Protein AF-A0A0Q5ZW94-F1 (afdb_monomer_lite)

Sequence (127 aa):
MKINIFDCKQFNILKKTIYLILLLIICLNCSSTKTFTKKSDIKAIVENRQLNILYRGVQNHLNIDIPQSDSIQVSGAGVKKDGKNRYSIVPTTGTTLEIPFQGLLETEWLPTKENSESLILKDRMQV

Foldseek 3Di:
DDDPPVVVVVVVVVVVVVVVVVVVVVVVVPPPPPPPPPDPCPDDDDDDPVPLADEAPDWDKDADDDPQFPAKDKDFPQWDDPDGRIITGHDDDDQKGWIFMWGHHPHDGPPPPPDRDTRIGGYDYDD

Radius of gyration: 33.33 Å; chains: 1; bounding box: 53×48×103 Å

pLDDT: mean 74.5, std 14.89, range [38.78, 93.75]

Secondary structure (DSSP, 8-state):
----HHHHHHHHHHHHHHHHHHHHHHHHTT------------------GGG-EEETTSPEEEE---TT-SEEEE--TTEEEEETTEEEE---SSSEEEEEEEEEETTEE---TT---EEEEEEE---

Structure (mmCIF, N/CA/C/O backbone):
data_AF-A0A0Q5ZW94-F1
#
_entry.id   AF-A0A0Q5ZW94-F1
#
loop_
_atom_site.group_PDB
_atom_site.id
_atom_site.type_symbol
_atom_site.label_atom_id
_atom_site.label_alt_id
_atom_site.label_comp_id
_atom_site.label_asym_id
_atom_site.label_entity_id
_atom_site.label_seq_id
_atom_site.pdbx_PDB_ins_code
_atom_site.Cartn_x
_atom_site.Cartn_y
_atom_site.Cartn_z
_atom_site.occupancy
_atom_site.B_iso_or_equiv
_atom_site.auth_seq_id
_atom_site.auth_comp_id
_atom_site.auth_asym_id
_atom_site.auth_atom_id
_atom_site.pdbx_PDB_model_num
ATOM 1 N N . MET A 1 1 ? 28.620 -26.261 -87.296 1.00 46.84 1 MET A N 1
ATOM 2 C CA . MET A 1 1 ? 28.840 -25.759 -85.923 1.00 46.84 1 MET A CA 1
ATOM 3 C C . MET A 1 1 ? 27.618 -26.138 -85.086 1.00 46.84 1 MET A C 1
ATOM 5 O O . MET A 1 1 ? 26.577 -25.517 -85.241 1.00 46.84 1 MET A O 1
ATOM 9 N N . LYS A 1 2 ? 27.671 -27.250 -84.335 1.00 47.81 2 LYS A N 1
ATOM 10 C CA . LYS A 1 2 ? 26.536 -27.736 -83.524 1.00 47.81 2 LYS A CA 1
ATOM 11 C C . LYS A 1 2 ? 26.582 -27.036 -82.165 1.00 47.81 2 LYS A C 1
ATOM 13 O O . LYS A 1 2 ? 27.474 -27.319 -81.375 1.00 47.81 2 LYS A O 1
ATOM 18 N N . ILE A 1 3 ? 25.658 -26.113 -81.915 1.00 58.31 3 ILE A N 1
ATOM 19 C CA . ILE A 1 3 ? 25.480 -25.521 -80.586 1.00 58.31 3 ILE A CA 1
ATOM 20 C C . ILE A 1 3 ? 24.688 -26.540 -79.763 1.00 58.31 3 ILE A C 1
ATOM 22 O O . ILE A 1 3 ? 23.550 -26.871 -80.102 1.00 58.31 3 ILE A O 1
ATOM 26 N N . ASN A 1 4 ? 25.320 -27.103 -78.733 1.00 54.88 4 ASN A N 1
ATOM 27 C CA . ASN A 1 4 ? 24.721 -28.125 -77.886 1.00 54.88 4 ASN A CA 1
ATOM 28 C C . ASN A 1 4 ? 23.557 -27.522 -77.087 1.00 54.88 4 ASN A C 1
ATOM 30 O O . ASN A 1 4 ? 23.742 -26.707 -76.189 1.00 54.88 4 ASN A O 1
ATOM 34 N N . ILE A 1 5 ? 22.339 -27.968 -77.393 1.00 55.12 5 ILE A N 1
ATOM 35 C CA . ILE A 1 5 ? 21.081 -27.601 -76.713 1.00 55.12 5 ILE A CA 1
ATOM 36 C C . ILE A 1 5 ? 21.148 -27.825 -75.187 1.00 55.12 5 ILE A C 1
ATOM 38 O O . ILE A 1 5 ? 20.424 -27.181 -74.424 1.00 55.12 5 ILE A O 1
ATOM 42 N N . PHE A 1 6 ? 22.053 -28.695 -74.730 1.00 52.22 6 PHE A N 1
ATOM 43 C CA . PHE A 1 6 ? 22.302 -28.962 -73.316 1.00 52.22 6 PHE A CA 1
ATOM 44 C C . PHE A 1 6 ? 22.878 -27.743 -72.565 1.00 52.22 6 PHE A C 1
ATOM 46 O O . PHE A 1 6 ? 22.439 -27.465 -71.447 1.00 52.22 6 PHE A O 1
ATOM 53 N N . ASP A 1 7 ? 23.753 -26.951 -73.199 1.00 56.19 7 ASP A N 1
ATOM 54 C CA . ASP A 1 7 ? 24.353 -25.751 -72.591 1.00 56.19 7 ASP A CA 1
ATOM 55 C C . ASP A 1 7 ? 23.330 -24.622 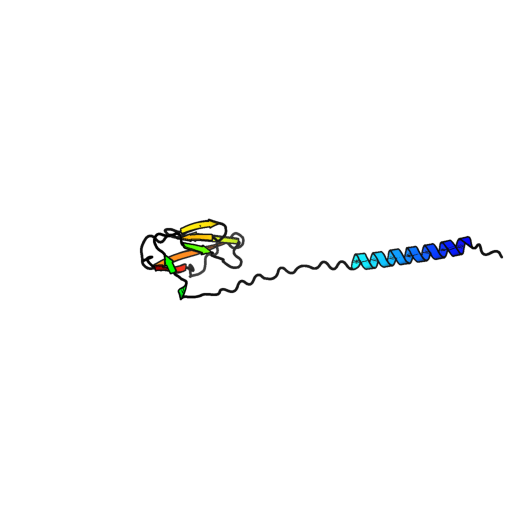-72.402 1.00 56.19 7 ASP A C 1
ATOM 57 O O . ASP A 1 7 ? 23.296 -23.960 -71.364 1.00 56.19 7 ASP A O 1
ATOM 61 N N . CYS A 1 8 ? 22.413 -24.440 -73.359 1.00 53.78 8 CYS A N 1
ATOM 62 C CA . CYS A 1 8 ? 21.352 -23.431 -73.254 1.00 53.78 8 CYS A CA 1
ATOM 63 C C . CYS A 1 8 ? 20.360 -23.728 -72.116 1.00 53.78 8 CYS A C 1
ATOM 65 O O . CYS A 1 8 ? 19.857 -22.807 -71.464 1.00 53.78 8 CYS A O 1
ATOM 67 N N . LYS A 1 9 ? 20.077 -25.010 -71.847 1.00 59.75 9 LYS A N 1
ATOM 68 C CA . LYS A 1 9 ? 19.174 -25.416 -70.759 1.00 59.75 9 LYS A CA 1
ATOM 69 C C . LYS A 1 9 ? 19.821 -25.194 -69.389 1.00 59.75 9 LYS A C 1
ATOM 71 O O . LYS A 1 9 ? 19.167 -24.645 -68.503 1.00 59.75 9 LYS A O 1
ATOM 76 N N . GLN A 1 10 ? 21.103 -25.541 -69.247 1.00 61.16 10 GLN A N 1
ATOM 77 C CA . GLN A 1 10 ? 21.887 -25.291 -68.031 1.00 61.16 10 GLN A CA 1
ATOM 78 C C . GLN A 1 10 ? 22.035 -23.793 -67.734 1.00 61.16 10 GLN A C 1
ATOM 80 O O . GLN A 1 10 ? 21.856 -23.362 -66.595 1.00 61.16 10 GLN A O 1
ATOM 85 N N . PHE A 1 11 ? 22.248 -22.971 -68.763 1.00 64.31 11 PHE A N 1
ATOM 86 C CA . PHE A 1 11 ? 22.351 -21.518 -68.618 1.00 64.31 11 PHE A CA 1
ATOM 87 C C . PHE A 1 11 ? 21.054 -20.866 -68.106 1.00 64.31 11 PHE A C 1
ATOM 89 O O . PHE A 1 11 ? 21.087 -19.970 -67.261 1.00 64.31 11 PHE A O 1
ATOM 96 N N . ASN A 1 12 ? 19.892 -21.344 -68.562 1.00 68.50 12 ASN A N 1
ATOM 97 C CA . ASN A 1 12 ? 18.596 -20.865 -68.072 1.00 68.50 12 ASN A CA 1
ATOM 98 C C . ASN A 1 12 ? 18.287 -21.324 -66.640 1.00 68.50 12 ASN A C 1
ATOM 100 O O . ASN A 1 12 ? 17.625 -20.597 -65.898 1.00 68.50 12 ASN A O 1
ATOM 104 N N . ILE A 1 13 ? 18.769 -22.503 -66.236 1.00 75.19 13 ILE A N 1
ATOM 105 C CA . ILE A 1 13 ? 18.654 -22.990 -64.855 1.00 75.19 13 ILE A CA 1
ATOM 106 C C . ILE A 1 13 ? 19.521 -22.131 -63.930 1.00 75.19 13 ILE A C 1
ATOM 108 O O . ILE A 1 13 ? 19.011 -21.649 -62.923 1.00 75.19 13 ILE A O 1
ATOM 112 N N . LEU A 1 14 ? 20.764 -21.839 -64.331 1.00 75.62 14 LEU A N 1
ATOM 113 C CA . LEU A 1 14 ? 21.696 -20.991 -63.582 1.00 75.62 14 LEU A CA 1
ATOM 114 C C . LEU A 1 14 ? 21.148 -19.571 -63.354 1.00 75.62 14 LEU A C 1
ATOM 116 O O . LEU A 1 14 ? 21.236 -19.033 -62.253 1.00 75.62 14 LEU A O 1
ATOM 120 N N . LYS A 1 15 ? 20.515 -18.969 -64.368 1.00 76.56 15 LYS A N 1
ATOM 121 C CA . LYS A 1 15 ? 19.871 -17.649 -64.233 1.00 76.56 15 LYS A CA 1
ATOM 122 C C . LYS A 1 15 ? 18.716 -17.651 -63.230 1.00 76.56 15 LYS A C 1
ATOM 124 O O . LYS A 1 15 ? 18.565 -16.694 -62.473 1.00 76.56 15 LYS A O 1
ATOM 129 N N . LYS A 1 16 ? 17.910 -18.718 -63.208 1.00 81.00 16 LYS A N 1
ATOM 130 C CA . LYS A 1 16 ? 16.785 -18.854 -62.271 1.00 81.00 16 LYS A CA 1
ATOM 131 C C . LYS A 1 16 ? 17.261 -19.038 -60.833 1.00 81.00 16 LYS A C 1
ATOM 133 O O . LYS A 1 16 ? 16.683 -18.422 -59.943 1.00 81.00 16 LYS A O 1
ATOM 138 N N . THR A 1 17 ? 18.316 -19.822 -60.601 1.00 83.00 17 THR A N 1
ATOM 139 C CA . THR A 1 17 ? 18.911 -19.968 -59.262 1.00 83.00 17 THR A CA 1
ATOM 140 C C . THR A 1 17 ? 19.530 -18.665 -58.771 1.00 83.00 17 THR A C 1
ATOM 142 O O . THR A 1 17 ? 19.305 -18.304 -57.619 1.00 83.00 17 THR A O 1
ATOM 145 N N . ILE A 1 18 ? 20.216 -17.907 -59.634 1.00 87.94 18 ILE A N 1
ATOM 146 C CA . ILE A 1 18 ? 20.749 -16.580 -59.272 1.00 87.94 18 ILE A CA 1
ATOM 147 C C . ILE A 1 18 ? 19.616 -15.618 -58.879 1.00 87.94 18 ILE A C 1
ATOM 149 O O . ILE A 1 18 ? 19.717 -14.939 -57.859 1.00 87.94 18 ILE A O 1
ATOM 153 N N . TYR A 1 19 ? 18.512 -15.593 -59.635 1.00 87.88 19 TYR A N 1
ATOM 154 C CA . TYR A 1 19 ? 17.358 -14.744 -59.319 1.00 87.88 19 TYR A CA 1
ATOM 155 C C . TYR A 1 19 ? 16.692 -15.126 -57.985 1.00 87.88 19 TYR A C 1
ATOM 157 O O . TYR A 1 19 ? 16.335 -14.253 -57.196 1.00 87.88 19 TYR A O 1
ATOM 165 N N . LEU A 1 20 ? 16.580 -16.428 -57.699 1.00 83.50 20 LEU A N 1
ATOM 166 C CA . LEU A 1 20 ? 16.041 -16.948 -56.437 1.00 83.50 20 LEU A CA 1
ATOM 167 C C . LEU A 1 20 ? 16.903 -16.567 -55.226 1.00 83.50 20 LEU A C 1
ATOM 169 O O . LEU A 1 20 ? 16.364 -16.181 -54.191 1.00 83.50 20 LEU A O 1
ATOM 173 N N . ILE A 1 21 ? 18.230 -16.633 -55.363 1.00 86.69 21 ILE A N 1
ATOM 174 C CA . ILE A 1 21 ? 19.167 -16.238 -54.302 1.00 86.69 21 ILE A CA 1
ATOM 175 C C . ILE A 1 21 ? 19.077 -14.729 -54.046 1.00 86.69 21 ILE A C 1
ATOM 177 O O . ILE A 1 21 ? 19.027 -14.306 -52.892 1.00 86.69 21 ILE A O 1
ATOM 181 N N . LEU A 1 22 ? 18.988 -13.915 -55.104 1.00 86.31 22 LEU A N 1
ATOM 182 C CA . LEU A 1 22 ? 18.840 -12.464 -54.977 1.00 86.31 22 LEU A CA 1
ATOM 183 C C . LEU A 1 22 ? 17.538 -12.086 -54.247 1.00 86.31 22 LEU A C 1
ATOM 185 O O . LEU A 1 22 ? 17.550 -11.233 -53.361 1.00 86.31 22 LEU A O 1
ATOM 189 N N . LEU A 1 23 ? 16.431 -12.762 -54.575 1.00 85.06 23 LEU A N 1
ATOM 190 C CA . LEU A 1 23 ? 15.136 -12.575 -53.917 1.00 85.06 23 LEU A CA 1
ATOM 191 C C . LEU A 1 23 ? 15.204 -12.926 -52.420 1.00 85.06 23 LEU A C 1
ATOM 193 O O . LEU A 1 23 ? 14.701 -12.176 -51.585 1.00 85.06 23 LEU A O 1
ATOM 197 N N . LEU A 1 24 ? 15.876 -14.029 -52.076 1.00 82.31 24 LEU A N 1
ATOM 198 C CA . LEU A 1 24 ? 16.052 -14.475 -50.692 1.00 82.31 24 LEU A CA 1
ATOM 199 C C . LEU A 1 24 ? 16.840 -13.451 -49.853 1.00 82.31 24 LEU A C 1
ATOM 201 O O . LEU A 1 24 ? 16.462 -13.160 -48.719 1.00 82.31 24 LEU A O 1
ATOM 205 N N . ILE A 1 25 ? 17.903 -12.866 -50.415 1.00 83.12 25 ILE A N 1
ATOM 206 C CA . ILE A 1 25 ? 18.735 -11.854 -49.740 1.00 83.12 25 ILE A CA 1
ATOM 207 C C . ILE A 1 25 ? 17.926 -10.583 -49.439 1.00 83.12 25 ILE A C 1
ATOM 209 O O . ILE A 1 25 ? 18.065 -9.998 -48.364 1.00 83.12 25 ILE A O 1
ATOM 213 N N . ILE A 1 26 ? 17.044 -10.168 -50.352 1.00 83.38 26 ILE A N 1
ATOM 214 C CA . ILE A 1 26 ? 16.154 -9.016 -50.140 1.00 83.38 26 ILE A CA 1
ATOM 215 C C . ILE A 1 26 ? 15.164 -9.305 -49.001 1.00 83.38 26 ILE A C 1
ATOM 217 O O . ILE A 1 26 ? 14.946 -8.446 -48.147 1.00 83.38 26 ILE A O 1
ATOM 221 N N . CYS A 1 27 ? 14.616 -10.523 -48.932 1.00 72.19 27 CYS A N 1
ATOM 222 C CA . CYS A 1 27 ? 13.712 -10.924 -47.851 1.00 72.19 27 CYS A CA 1
ATOM 223 C C . CYS A 1 27 ? 14.400 -10.954 -46.475 1.00 72.19 27 CYS A C 1
ATOM 225 O O . CYS A 1 27 ? 13.797 -10.520 -45.493 1.00 72.19 27 CYS A O 1
ATOM 227 N N . LEU A 1 28 ? 15.655 -11.413 -46.394 1.00 73.00 28 LEU A N 1
ATOM 228 C CA . LEU A 1 28 ? 16.405 -11.480 -45.130 1.00 73.00 28 LEU A CA 1
ATOM 229 C C . LEU A 1 28 ? 16.730 -10.091 -44.557 1.00 73.00 28 LEU A C 1
ATOM 231 O O . LEU A 1 28 ? 16.680 -9.902 -43.344 1.00 73.00 28 LEU A O 1
ATOM 235 N N . ASN A 1 29 ? 16.977 -9.098 -45.415 1.00 68.19 29 ASN A N 1
ATOM 236 C CA . ASN A 1 29 ? 17.222 -7.714 -44.990 1.00 68.19 29 ASN A CA 1
ATOM 237 C C . ASN A 1 29 ? 15.936 -6.937 -44.645 1.00 68.19 29 ASN A C 1
ATOM 239 O O . ASN A 1 29 ? 16.010 -5.806 -44.170 1.00 68.19 29 ASN A O 1
ATOM 243 N N . CYS A 1 30 ? 14.752 -7.522 -44.868 1.00 60.56 30 CYS A N 1
ATOM 244 C CA . CYS A 1 30 ? 13.464 -6.861 -44.651 1.00 60.56 30 CYS A CA 1
ATOM 245 C C . CYS A 1 30 ? 12.871 -7.103 -43.249 1.00 60.56 30 CYS A C 1
ATOM 247 O O . CYS A 1 30 ? 11.803 -6.574 -42.927 1.00 60.56 30 CYS A O 1
ATOM 249 N N . SER A 1 31 ? 13.556 -7.863 -42.387 1.00 61.03 31 SER A N 1
ATOM 250 C CA . SER A 1 31 ? 13.168 -7.995 -40.981 1.00 61.03 31 SER A CA 1
ATOM 251 C C . SER A 1 31 ? 13.603 -6.753 -40.203 1.00 61.03 31 SER A C 1
ATOM 253 O O . SER A 1 31 ? 14.549 -6.783 -39.419 1.00 61.03 31 SER A O 1
ATOM 255 N N . SER A 1 32 ? 12.893 -5.644 -40.428 1.00 59.16 32 SER A N 1
ATOM 256 C CA . 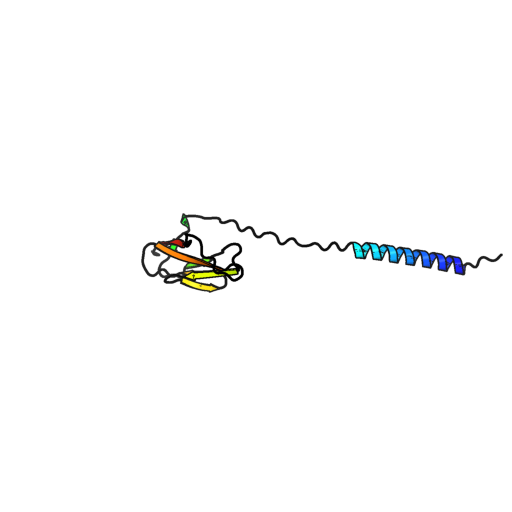SER A 1 32 ? 12.915 -4.498 -39.525 1.00 59.16 32 SER A CA 1
ATOM 257 C C . SER A 1 32 ? 12.552 -5.015 -38.138 1.00 59.16 32 SER A C 1
ATOM 259 O O . SER A 1 32 ? 11.428 -5.466 -37.895 1.00 59.16 32 SER A O 1
ATOM 261 N N . THR A 1 33 ? 13.532 -5.008 -37.238 1.00 58.88 33 THR A N 1
ATOM 262 C CA . THR A 1 33 ? 13.292 -5.190 -35.817 1.00 58.88 33 THR A CA 1
ATOM 263 C C . THR A 1 33 ? 12.360 -4.065 -35.403 1.00 58.88 33 THR A C 1
ATOM 265 O O . THR A 1 33 ? 12.766 -2.922 -35.214 1.00 58.88 33 THR A O 1
ATOM 268 N N . LYS A 1 34 ? 11.064 -4.374 -35.310 1.00 54.22 34 LYS A N 1
ATOM 269 C CA . LYS A 1 34 ? 10.110 -3.499 -34.644 1.00 54.22 34 LYS A CA 1
ATOM 270 C C . LYS A 1 34 ? 10.547 -3.456 -33.189 1.00 54.22 34 LYS A C 1
ATOM 272 O O . LYS A 1 34 ? 10.172 -4.316 -32.395 1.00 54.22 34 LYS A O 1
ATOM 277 N N . THR A 1 35 ? 11.394 -2.493 -32.849 1.00 48.00 35 THR A N 1
ATOM 278 C CA . THR A 1 35 ? 11.599 -2.095 -31.469 1.00 48.00 35 THR A CA 1
ATOM 279 C C . THR A 1 35 ? 10.247 -1.574 -31.015 1.00 48.00 35 THR A C 1
ATOM 281 O O . THR A 1 35 ? 9.803 -0.491 -31.384 1.00 48.00 35 THR A O 1
ATOM 284 N N . PHE A 1 36 ? 9.523 -2.423 -30.291 1.00 46.28 36 PHE A N 1
ATOM 285 C CA . PHE A 1 36 ? 8.364 -2.003 -29.530 1.00 46.28 36 PHE A CA 1
ATOM 286 C C . PHE A 1 36 ? 8.921 -0.999 -28.524 1.00 46.28 36 PHE A C 1
ATOM 288 O O . PHE A 1 36 ? 9.483 -1.380 -27.496 1.00 46.28 36 PHE A O 1
ATOM 295 N N . THR A 1 37 ? 8.886 0.288 -28.865 1.00 51.66 37 THR A N 1
ATOM 296 C CA . THR A 1 37 ? 9.121 1.339 -27.891 1.00 51.66 37 THR A CA 1
ATOM 297 C C . THR A 1 37 ? 8.087 1.087 -26.809 1.00 51.66 37 THR A C 1
ATOM 299 O O . THR A 1 37 ? 6.881 1.151 -27.054 1.00 51.66 37 THR A O 1
ATOM 302 N N . LYS A 1 38 ? 8.560 0.644 -25.637 1.00 53.88 38 LYS A N 1
ATOM 303 C CA . LYS A 1 38 ? 7.732 0.483 -24.444 1.00 53.88 38 LYS A CA 1
ATOM 304 C C . LYS A 1 38 ? 6.920 1.766 -24.337 1.00 53.88 38 LYS A C 1
ATOM 306 O O . LYS A 1 38 ? 7.498 2.840 -24.186 1.00 53.88 38 LYS A O 1
ATOM 311 N N . LYS A 1 39 ? 5.603 1.650 -24.500 1.00 54.41 39 LYS A N 1
ATOM 312 C CA . LYS A 1 39 ? 4.670 2.743 -24.250 1.00 54.41 39 LYS A CA 1
ATOM 313 C C . LYS A 1 39 ? 5.049 3.289 -22.874 1.00 54.41 39 LYS A C 1
ATOM 315 O O . LYS A 1 39 ? 5.141 2.505 -21.930 1.00 54.41 39 LYS A O 1
ATOM 320 N N . SER A 1 40 ? 5.384 4.572 -22.770 1.00 57.94 40 SER A N 1
ATOM 321 C CA . SER A 1 40 ? 5.570 5.171 -21.457 1.00 57.94 40 SER A CA 1
ATOM 322 C C . SER A 1 40 ? 4.217 5.076 -20.757 1.00 57.94 40 SER A C 1
ATOM 324 O O . SER A 1 40 ? 3.243 5.692 -21.188 1.00 57.94 40 SER A O 1
ATOM 326 N N . ASP A 1 41 ? 4.130 4.233 -19.728 1.00 61.44 41 ASP A N 1
ATOM 327 C CA . ASP A 1 41 ? 2.953 4.109 -18.870 1.00 61.44 41 ASP A CA 1
ATOM 328 C C . ASP A 1 41 ? 2.861 5.368 -17.996 1.00 61.44 41 ASP A C 1
ATOM 330 O O . ASP A 1 41 ? 3.079 5.336 -16.785 1.00 61.44 41 ASP A O 1
ATOM 334 N N . ILE A 1 42 ? 2.594 6.515 -18.624 1.00 65.62 42 ILE A N 1
ATOM 335 C CA . ILE A 1 42 ? 2.267 7.751 -17.919 1.00 65.62 42 ILE A CA 1
ATOM 336 C C . ILE A 1 42 ? 0.899 7.513 -17.280 1.00 65.62 42 ILE A C 1
ATOM 338 O O . ILE A 1 42 ? -0.144 7.649 -17.921 1.00 65.62 42 ILE A O 1
ATOM 342 N N . LYS A 1 43 ? 0.905 7.087 -16.016 1.00 65.94 43 LYS A N 1
ATOM 343 C CA . LYS A 1 43 ? -0.305 6.957 -15.207 1.00 65.94 43 LYS A CA 1
ATOM 344 C C . LYS A 1 43 ? -0.719 8.349 -14.741 1.00 65.94 43 LYS A C 1
ATOM 346 O O . LYS A 1 43 ? 0.009 8.999 -13.997 1.00 65.94 43 LYS A O 1
ATOM 351 N N . ALA A 1 44 ? -1.875 8.815 -15.202 1.00 72.12 44 ALA A N 1
ATOM 352 C CA . ALA A 1 44 ? -2.469 10.051 -14.711 1.00 72.12 44 ALA A CA 1
ATOM 353 C C . ALA A 1 44 ? -3.060 9.829 -13.311 1.00 72.12 44 ALA A C 1
ATOM 355 O O . ALA A 1 44 ? -3.731 8.824 -13.070 1.00 72.12 44 ALA A O 1
ATOM 356 N N . ILE A 1 45 ? -2.833 10.777 -12.403 1.00 75.31 45 ILE A N 1
ATOM 357 C CA . ILE A 1 45 ? -3.470 10.793 -11.084 1.00 75.31 45 ILE A CA 1
ATOM 358 C C . ILE A 1 45 ? -4.849 11.434 -11.253 1.00 75.31 45 ILE A C 1
ATOM 360 O O . ILE A 1 45 ? -4.954 12.602 -11.624 1.00 75.31 45 ILE A O 1
ATOM 364 N N . VAL A 1 46 ? -5.908 10.666 -11.000 1.00 73.94 46 VAL A N 1
ATOM 365 C CA . VAL A 1 46 ? -7.285 11.172 -10.945 1.00 73.94 46 VAL A CA 1
ATOM 366 C C . VAL A 1 46 ? -7.731 11.129 -9.491 1.00 73.94 46 VAL A C 1
ATOM 368 O O . VAL A 1 46 ? -7.946 10.054 -8.937 1.00 73.94 46 VAL A O 1
ATOM 371 N N . GLU A 1 47 ? -7.847 12.297 -8.867 1.00 73.19 47 GLU A N 1
ATOM 372 C CA . GLU A 1 47 ? -8.261 12.421 -7.470 1.00 73.19 47 GLU A CA 1
ATOM 373 C C . GLU A 1 47 ? -9.744 12.803 -7.374 1.00 73.19 47 GLU A C 1
ATOM 375 O O . GLU A 1 47 ? -10.207 13.745 -8.019 1.00 73.19 47 GLU A O 1
ATOM 380 N N . ASN A 1 48 ? -10.486 12.113 -6.505 1.00 77.31 48 ASN A N 1
ATOM 381 C CA . ASN A 1 48 ? -11.772 12.587 -6.008 1.00 77.31 48 ASN A CA 1
ATOM 382 C C . ASN A 1 48 ? -11.674 12.781 -4.491 1.00 77.31 48 ASN A C 1
ATOM 384 O O . ASN A 1 48 ? -11.680 11.814 -3.730 1.00 77.31 48 ASN A O 1
ATOM 388 N N . ARG A 1 49 ? -11.651 14.043 -4.050 1.00 75.88 49 ARG A N 1
ATOM 389 C CA . ARG A 1 49 ? -11.523 14.425 -2.631 1.00 75.88 49 ARG A CA 1
ATOM 390 C C . ARG A 1 49 ? -12.618 13.844 -1.729 1.00 75.88 49 ARG A C 1
ATOM 392 O O . ARG A 1 49 ? -12.431 13.764 -0.517 1.00 75.88 49 ARG A O 1
ATOM 399 N N . GLN A 1 50 ? -13.764 13.452 -2.288 1.00 77.00 50 GLN A N 1
ATOM 400 C CA . GLN A 1 50 ? -14.862 12.843 -1.531 1.00 77.00 50 GLN A CA 1
ATOM 401 C C . GLN A 1 50 ? -14.633 11.352 -1.235 1.00 77.00 50 GLN A C 1
ATOM 403 O O . GLN A 1 50 ? -15.323 10.805 -0.377 1.00 77.00 50 GLN A O 1
ATOM 408 N N . LEU A 1 51 ? -13.666 10.710 -1.902 1.00 81.50 51 LEU A N 1
ATOM 409 C CA . LEU A 1 51 ? -13.335 9.291 -1.736 1.00 81.50 51 LEU A CA 1
ATOM 410 C C . LEU A 1 51 ? -12.187 9.034 -0.745 1.00 81.50 51 LEU A C 1
ATOM 412 O O . LEU A 1 51 ? -11.881 7.876 -0.478 1.00 81.50 51 LEU A O 1
ATOM 416 N N . ASN A 1 52 ? -11.597 10.07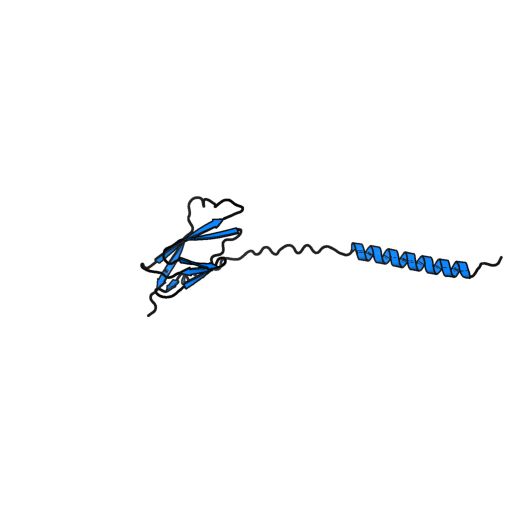7 -0.146 1.00 85.19 52 ASN A N 1
ATOM 417 C CA . ASN A 1 52 ? -10.624 9.946 0.949 1.00 85.19 52 ASN A CA 1
ATOM 418 C C . ASN A 1 52 ? -11.322 9.592 2.275 1.00 85.19 52 ASN A C 1
ATOM 420 O O . ASN A 1 52 ? -11.299 10.357 3.245 1.00 85.19 52 ASN A O 1
ATOM 424 N N . ILE A 1 53 ? -11.987 8.438 2.301 1.00 88.44 53 ILE A N 1
ATOM 425 C CA . ILE A 1 53 ? -12.695 7.908 3.464 1.00 88.44 53 ILE A CA 1
ATOM 426 C C . ILE A 1 53 ? -12.218 6.492 3.793 1.00 88.44 53 ILE A C 1
ATOM 428 O O . ILE A 1 53 ? -11.968 5.683 2.904 1.00 88.44 53 ILE A O 1
ATOM 432 N N . LEU A 1 54 ? -12.116 6.198 5.083 1.00 89.81 54 LEU A N 1
ATOM 433 C CA . LEU A 1 54 ? -11.904 4.864 5.631 1.00 89.81 54 LEU A CA 1
ATOM 434 C C . LEU A 1 54 ? -13.054 4.537 6.571 1.00 89.81 54 LEU A C 1
ATOM 436 O O . LEU A 1 54 ? -13.584 5.419 7.242 1.00 89.81 54 LEU A O 1
ATOM 440 N N . TYR A 1 55 ? -13.410 3.264 6.639 1.00 90.31 55 TYR A N 1
ATOM 441 C CA . TYR A 1 55 ? -14.427 2.763 7.546 1.00 90.31 55 TYR A CA 1
ATOM 442 C C . TYR A 1 55 ? -13.793 2.060 8.742 1.00 90.31 55 TYR A C 1
ATOM 444 O O . TYR A 1 55 ? -12.986 1.140 8.578 1.00 90.31 55 TYR A O 1
ATOM 452 N N . ARG A 1 56 ? -14.176 2.455 9.955 1.00 88.75 56 ARG A N 1
ATOM 453 C CA . ARG A 1 56 ? -13.725 1.781 11.178 1.00 88.75 56 ARG A CA 1
ATOM 454 C C . ARG A 1 56 ? -14.326 0.380 11.303 1.00 88.75 56 ARG A C 1
ATOM 456 O O . ARG A 1 56 ? -15.479 0.159 10.949 1.00 88.75 56 ARG A O 1
ATOM 463 N N . GLY A 1 57 ? -13.554 -0.554 11.861 1.00 86.25 57 GLY A N 1
ATOM 464 C CA . GLY A 1 57 ? -14.019 -1.913 12.171 1.00 86.25 57 GLY A CA 1
ATOM 465 C C . GLY A 1 57 ? -14.041 -2.873 10.978 1.00 86.25 57 GLY A C 1
ATOM 466 O O . GLY A 1 57 ? -14.308 -4.056 11.162 1.00 86.25 57 GLY A O 1
ATOM 467 N N . VAL A 1 58 ? -13.705 -2.395 9.778 1.00 89.56 58 VAL A N 1
ATOM 468 C CA . VAL A 1 58 ? -13.575 -3.210 8.564 1.00 89.56 58 VAL A CA 1
ATOM 469 C C . VAL A 1 58 ? -12.211 -2.993 7.911 1.00 89.56 58 VAL A C 1
ATOM 471 O O . VAL A 1 58 ? -11.552 -1.976 8.132 1.00 89.56 58 VAL A O 1
ATOM 474 N N . GLN A 1 59 ? -11.770 -3.956 7.100 1.00 91.81 59 GLN A N 1
ATOM 475 C CA . GLN A 1 59 ? -10.562 -3.800 6.291 1.00 91.81 59 GLN A CA 1
ATOM 476 C C . GLN A 1 59 ? -10.845 -2.912 5.081 1.00 91.81 59 GLN A C 1
ATOM 478 O O . GLN A 1 59 ? -11.611 -3.274 4.192 1.00 91.81 59 GLN A O 1
ATOM 483 N N . ASN A 1 60 ? -10.181 -1.761 5.033 1.00 91.38 60 ASN A N 1
ATOM 484 C CA . ASN A 1 60 ? -10.200 -0.871 3.880 1.00 91.38 60 ASN A CA 1
ATOM 485 C C . ASN A 1 60 ? -9.004 -1.189 2.990 1.00 91.38 60 ASN A C 1
ATOM 487 O O . ASN A 1 60 ? -7.866 -1.140 3.455 1.00 91.38 60 ASN A O 1
ATOM 491 N N . HIS A 1 61 ? -9.242 -1.505 1.721 1.00 92.50 61 HIS A N 1
ATOM 492 C CA . HIS A 1 61 ? -8.168 -1.819 0.783 1.00 92.50 61 HIS A CA 1
ATOM 493 C C . HIS A 1 61 ? -7.732 -0.576 0.010 1.00 92.50 61 HIS A C 1
ATOM 495 O O . HIS A 1 61 ? -8.554 0.108 -0.597 1.00 92.50 61 HIS A O 1
ATOM 501 N N . LEU A 1 62 ? -6.426 -0.318 0.005 1.00 89.69 62 LEU A N 1
ATOM 502 C CA . LEU A 1 62 ? -5.795 0.807 -0.672 1.00 89.69 62 LEU A CA 1
ATOM 503 C C . LEU A 1 62 ? -4.674 0.299 -1.581 1.00 89.69 62 LEU A C 1
ATOM 505 O O . LEU A 1 62 ? -3.887 -0.571 -1.203 1.00 89.69 62 LEU A O 1
ATOM 509 N N . ASN A 1 63 ? -4.594 0.860 -2.784 1.00 89.94 63 ASN A N 1
ATOM 510 C CA . ASN A 1 63 ? -3.502 0.606 -3.713 1.00 89.94 63 ASN A CA 1
ATOM 511 C C . ASN A 1 63 ? -2.685 1.891 -3.858 1.00 89.94 63 ASN A C 1
ATOM 513 O O . ASN A 1 63 ? -3.240 2.920 -4.237 1.00 89.94 63 ASN A O 1
ATOM 517 N N . ILE A 1 64 ? -1.395 1.834 -3.537 1.00 87.38 64 ILE A N 1
ATOM 518 C CA . ILE A 1 64 ? -0.497 2.994 -3.562 1.00 87.38 64 ILE A CA 1
ATOM 519 C C . ILE A 1 64 ? 0.536 2.764 -4.653 1.00 87.38 64 ILE A C 1
ATOM 521 O O . ILE A 1 64 ? 1.258 1.770 -4.616 1.00 87.38 64 ILE A O 1
ATOM 525 N N . ASP A 1 65 ? 0.601 3.671 -5.622 1.00 85.75 65 ASP A N 1
ATOM 526 C CA . ASP A 1 65 ? 1.534 3.590 -6.741 1.00 85.75 65 ASP A CA 1
ATOM 527 C C . ASP A 1 65 ? 2.353 4.876 -6.828 1.00 85.75 65 ASP A C 1
ATOM 529 O O . ASP A 1 65 ? 1.789 5.968 -6.861 1.00 85.75 65 ASP A O 1
ATOM 533 N N . ILE A 1 66 ? 3.676 4.733 -6.857 1.00 83.88 66 ILE A N 1
ATOM 534 C CA . ILE A 1 66 ? 4.619 5.845 -6.976 1.00 83.88 66 ILE A CA 1
ATOM 535 C C . ILE A 1 66 ? 5.314 5.686 -8.329 1.00 83.88 66 ILE A C 1
ATOM 537 O O . ILE A 1 66 ? 5.997 4.676 -8.542 1.00 83.88 66 ILE A O 1
ATOM 541 N N . PRO A 1 67 ? 5.142 6.640 -9.262 1.00 79.88 67 PRO A N 1
ATOM 542 C CA . PRO A 1 67 ? 5.819 6.598 -10.549 1.00 79.88 67 PRO A CA 1
ATOM 543 C C . PRO A 1 67 ? 7.331 6.456 -10.372 1.00 79.88 67 PRO A C 1
ATOM 545 O O . PRO A 1 67 ? 7.920 7.097 -9.510 1.00 79.88 67 PRO A O 1
ATOM 548 N N . GLN A 1 68 ? 7.951 5.625 -11.213 1.00 78.69 68 GLN A N 1
ATOM 549 C CA . GLN A 1 68 ? 9.403 5.407 -11.242 1.00 78.69 68 GLN A CA 1
ATOM 550 C C . GLN A 1 68 ? 10.005 4.800 -9.961 1.00 78.69 68 GLN A C 1
ATOM 552 O O . GLN A 1 68 ? 11.218 4.683 -9.885 1.00 78.69 68 GLN A O 1
ATOM 557 N N . SER A 1 69 ? 9.204 4.359 -8.985 1.00 80.56 69 SER A N 1
ATOM 558 C CA . SER A 1 69 ? 9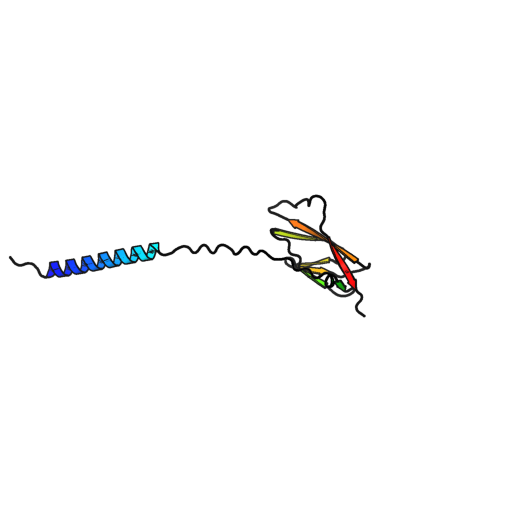.727 3.692 -7.788 1.00 80.56 69 SER A CA 1
ATOM 559 C C . SER A 1 69 ? 9.818 2.173 -7.960 1.00 80.56 69 SER A C 1
ATOM 561 O O . SER A 1 69 ? 8.878 1.523 -8.427 1.00 80.56 69 SER A O 1
ATOM 563 N N . ASP A 1 70 ? 10.933 1.596 -7.513 1.00 80.31 70 ASP A N 1
ATOM 564 C CA . ASP A 1 70 ? 11.158 0.148 -7.514 1.00 80.31 70 ASP A CA 1
ATOM 565 C C . ASP A 1 70 ? 10.406 -0.550 -6.376 1.00 80.31 70 ASP A C 1
ATOM 567 O O . ASP A 1 70 ? 9.939 -1.689 -6.514 1.00 80.31 70 ASP A O 1
ATOM 571 N N . SER A 1 71 ? 10.274 0.126 -5.230 1.00 81.19 71 SER A N 1
ATOM 572 C CA . SER A 1 71 ? 9.592 -0.421 -4.061 1.00 81.19 71 SER A CA 1
ATOM 573 C C . SER A 1 71 ? 8.967 0.665 -3.195 1.00 81.19 71 SER A C 1
ATOM 575 O O . SER A 1 71 ? 9.536 1.736 -3.028 1.00 81.19 71 SER A O 1
ATOM 577 N N . ILE A 1 72 ? 7.811 0.352 -2.610 1.00 87.38 72 ILE A N 1
ATOM 578 C CA . ILE A 1 72 ? 7.061 1.266 -1.748 1.00 87.38 72 ILE A CA 1
ATOM 579 C C . ILE A 1 72 ? 6.963 0.669 -0.343 1.00 87.38 72 ILE A C 1
ATOM 581 O O . ILE A 1 72 ? 6.546 -0.490 -0.155 1.00 87.38 72 ILE A O 1
ATOM 585 N N . GLN A 1 73 ? 7.318 1.484 0.643 1.00 85.94 73 GLN A N 1
ATOM 586 C CA . GLN A 1 73 ? 7.106 1.228 2.058 1.00 85.94 73 GLN A CA 1
ATOM 587 C C . GLN A 1 73 ? 6.036 2.177 2.588 1.00 85.94 73 GLN A C 1
ATOM 589 O O . GLN A 1 73 ? 6.021 3.360 2.278 1.00 85.94 73 GLN A O 1
ATOM 594 N N . VAL A 1 74 ? 5.121 1.632 3.379 1.00 88.19 74 VAL A N 1
ATOM 595 C CA . VAL A 1 74 ? 4.022 2.376 3.993 1.00 88.19 74 VAL A CA 1
ATOM 596 C C . VAL A 1 74 ? 4.008 1.978 5.454 1.00 88.19 74 VAL A C 1
ATOM 598 O O . VAL A 1 74 ? 4.096 0.785 5.763 1.00 88.19 74 VAL A O 1
ATOM 601 N N . SER A 1 75 ? 3.934 2.959 6.340 1.00 84.62 75 SER A N 1
ATOM 602 C CA . SER A 1 75 ? 3.889 2.747 7.783 1.00 84.62 75 SER A CA 1
ATOM 603 C C . SER A 1 75 ? 2.665 3.440 8.373 1.00 84.62 75 SER A C 1
ATOM 605 O O . SER A 1 75 ? 2.118 4.372 7.796 1.00 84.62 75 SER A O 1
ATOM 607 N N . GLY A 1 76 ? 2.180 2.937 9.505 1.00 83.19 76 GLY A N 1
ATOM 608 C CA . GLY A 1 76 ? 1.009 3.497 10.172 1.00 83.19 76 GLY A CA 1
ATOM 609 C C . GLY A 1 76 ? 0.306 2.480 11.060 1.00 83.19 76 GLY A C 1
ATOM 610 O O . GLY A 1 76 ? 0.389 1.269 10.840 1.00 83.19 76 GLY A O 1
ATOM 611 N N . ALA A 1 77 ? -0.393 2.974 12.080 1.00 83.75 77 ALA A N 1
ATOM 612 C CA . ALA A 1 77 ? -1.206 2.129 12.943 1.00 83.75 77 ALA A CA 1
ATOM 613 C C . ALA A 1 77 ? -2.358 1.507 12.137 1.00 83.75 77 ALA A C 1
ATOM 615 O O . ALA A 1 77 ? -3.071 2.203 11.417 1.00 83.75 77 ALA A O 1
ATOM 616 N N . GLY A 1 78 ? -2.531 0.188 12.247 1.00 86.94 78 GLY A N 1
ATOM 617 C CA . GLY A 1 78 ? -3.591 -0.533 11.538 1.00 86.94 78 GLY A CA 1
ATOM 618 C C . GLY A 1 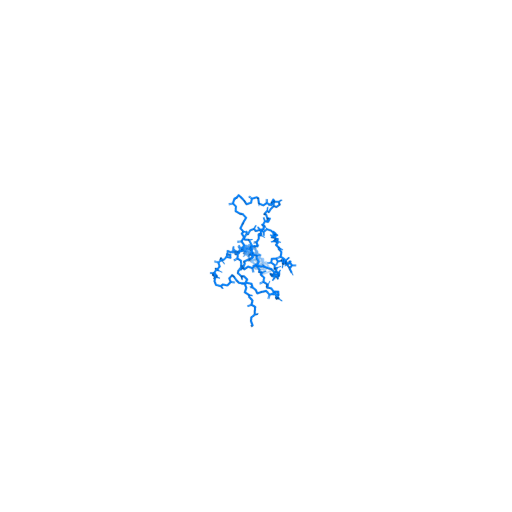78 ? -3.338 -0.756 10.043 1.00 86.94 78 GLY A C 1
ATOM 619 O O . GLY A 1 78 ? -4.238 -1.249 9.366 1.00 86.94 78 GLY A O 1
ATOM 620 N N . VAL A 1 79 ? -2.146 -0.429 9.525 1.00 91.19 79 VAL A N 1
ATOM 621 C CA . VAL A 1 79 ? -1.753 -0.681 8.129 1.00 91.19 79 VAL A CA 1
ATOM 622 C C . VAL A 1 79 ? -1.075 -2.045 7.996 1.00 91.19 79 VAL A C 1
ATOM 624 O O . VAL A 1 79 ? -0.160 -2.381 8.748 1.00 91.19 79 VAL A O 1
ATOM 627 N N . LYS A 1 80 ? -1.484 -2.823 6.993 1.00 92.69 80 LYS A N 1
ATOM 628 C CA . LYS A 1 80 ? -0.899 -4.120 6.639 1.00 92.69 80 LYS A CA 1
ATOM 629 C C . LYS A 1 80 ? -0.669 -4.206 5.133 1.00 92.69 80 LYS A C 1
ATOM 631 O O . LYS A 1 80 ? -1.496 -3.755 4.351 1.00 92.69 80 LYS A O 1
ATOM 636 N N . LYS A 1 81 ? 0.447 -4.802 4.707 1.00 91.75 81 LYS A N 1
ATOM 637 C CA . LYS A 1 81 ? 0.747 -5.052 3.288 1.00 91.75 81 LYS A CA 1
ATOM 638 C C . LYS A 1 81 ? 0.188 -6.412 2.865 1.00 91.75 81 LYS A C 1
ATOM 640 O O . LYS A 1 81 ? 0.584 -7.433 3.422 1.00 91.75 81 LYS A O 1
ATOM 645 N N . ASP A 1 82 ? -0.683 -6.418 1.859 1.00 91.75 82 ASP A N 1
ATOM 646 C CA . ASP A 1 82 ? -1.350 -7.624 1.331 1.00 91.75 82 ASP A CA 1
ATOM 647 C C . ASP A 1 82 ? -0.770 -8.078 -0.024 1.00 91.75 82 ASP A C 1
ATOM 649 O O . ASP A 1 82 ? -1.167 -9.093 -0.603 1.00 91.75 82 ASP A O 1
ATOM 653 N N . GLY A 1 83 ? 0.161 -7.310 -0.593 1.00 88.25 83 GLY A N 1
ATOM 654 C CA . GLY A 1 83 ? 0.865 -7.674 -1.818 1.00 88.25 83 GLY A CA 1
ATOM 655 C C . GLY A 1 83 ? 1.721 -6.540 -2.364 1.00 88.25 83 GLY A C 1
ATOM 656 O O . GLY A 1 83 ? 2.021 -5.569 -1.669 1.00 88.25 83 GLY A O 1
ATOM 657 N N . LYS A 1 84 ? 2.111 -6.649 -3.638 1.00 88.00 84 LYS A N 1
ATOM 658 C CA . LYS A 1 84 ? 2.794 -5.558 -4.339 1.00 88.00 84 LYS A CA 1
ATOM 659 C C . LYS A 1 84 ? 1.855 -4.353 -4.410 1.00 88.00 84 LYS A C 1
ATOM 661 O O . LYS A 1 84 ? 0.789 -4.469 -5.002 1.00 88.00 84 LYS A O 1
ATOM 666 N N . ASN A 1 85 ? 2.247 -3.243 -3.786 1.00 87.75 85 ASN A N 1
ATOM 667 C CA . ASN A 1 85 ? 1.536 -1.958 -3.782 1.00 87.75 85 ASN A CA 1
ATOM 668 C C . ASN A 1 85 ? 0.115 -1.971 -3.172 1.00 87.75 85 ASN A C 1
ATOM 670 O O . ASN A 1 85 ? -0.559 -0.946 -3.178 1.00 87.75 85 ASN A O 1
ATOM 674 N N . ARG A 1 86 ? -0.320 -3.097 -2.583 1.00 92.06 86 ARG A N 1
ATOM 675 C CA . ARG A 1 86 ? -1.646 -3.271 -1.969 1.00 92.06 86 ARG A CA 1
ATOM 676 C C . ARG A 1 86 ? -1.550 -3.328 -0.453 1.00 92.06 86 ARG A C 1
ATOM 678 O O . ARG A 1 86 ? -0.763 -4.116 0.086 1.00 92.06 86 ARG A O 1
ATOM 685 N N . TYR A 1 87 ? -2.406 -2.561 0.207 1.00 92.75 87 TYR A N 1
ATOM 686 C CA . TYR A 1 87 ? -2.437 -2.416 1.654 1.00 92.75 87 TYR A CA 1
ATOM 687 C C . TYR A 1 87 ? -3.872 -2.545 2.175 1.00 92.75 87 TYR A C 1
ATOM 689 O O . TYR A 1 87 ? -4.810 -2.072 1.535 1.00 92.75 87 TYR A O 1
ATOM 697 N N . SER A 1 88 ? -4.042 -3.170 3.337 1.00 93.75 88 SER A N 1
ATOM 698 C CA . SER A 1 88 ? -5.271 -3.108 4.128 1.00 93.75 88 SER A CA 1
ATOM 699 C C . SER A 1 88 ? -5.072 -2.197 5.325 1.00 93.75 88 SER A C 1
ATOM 701 O O . SER A 1 88 ? -4.010 -2.178 5.947 1.00 93.75 88 SER A O 1
ATOM 703 N N . ILE A 1 89 ? -6.106 -1.422 5.633 1.00 93.25 89 ILE A N 1
ATOM 704 C CA . ILE A 1 89 ? -6.087 -0.425 6.694 1.00 93.25 89 ILE A CA 1
ATOM 705 C C . ILE A 1 89 ? -7.320 -0.618 7.563 1.00 93.25 89 ILE A C 1
ATOM 707 O O . ILE A 1 89 ? -8.452 -0.567 7.074 1.00 93.25 89 ILE A O 1
ATOM 711 N N . VAL A 1 90 ? -7.090 -0.834 8.854 1.00 92.75 90 VAL A N 1
ATOM 712 C CA . VAL A 1 90 ? -8.138 -0.891 9.875 1.00 92.75 90 VAL A CA 1
ATOM 713 C C . VAL A 1 90 ? -7.890 0.255 10.855 1.00 92.75 90 VAL A C 1
ATOM 715 O O . VAL A 1 90 ? -7.038 0.121 11.736 1.00 92.75 90 VAL A O 1
ATOM 718 N N . PRO A 1 91 ? -8.594 1.393 10.705 1.00 88.75 91 PRO A N 1
ATOM 719 C CA . PRO A 1 91 ? -8.495 2.497 11.650 1.00 88.75 91 PRO A CA 1
ATOM 720 C C . PRO A 1 91 ? -8.885 2.026 13.050 1.00 88.75 91 PRO A C 1
ATOM 722 O O . PRO A 1 91 ? -9.888 1.329 13.219 1.00 88.75 91 PRO A O 1
ATOM 725 N N . THR A 1 92 ? -8.102 2.409 14.054 1.00 83.19 92 THR A N 1
ATOM 726 C CA . THR A 1 92 ? -8.371 2.054 15.452 1.00 83.19 92 THR A CA 1
ATOM 727 C C . THR A 1 92 ? -9.077 3.192 16.183 1.00 83.19 92 THR A C 1
ATOM 729 O O . THR A 1 92 ? -10.111 2.977 16.813 1.00 83.19 92 THR A O 1
ATOM 732 N N . THR A 1 93 ? -8.553 4.414 16.078 1.00 81.50 93 THR A N 1
ATOM 733 C CA . THR A 1 93 ? -9.053 5.606 16.775 1.00 81.50 93 THR A CA 1
ATOM 734 C C . THR A 1 93 ? -8.870 6.871 15.925 1.00 81.50 93 THR A C 1
ATOM 736 O O . THR A 1 93 ? -8.150 6.861 14.931 1.00 81.50 93 THR A O 1
ATOM 739 N N . GLY A 1 94 ? -9.517 7.973 16.325 1.00 84.06 94 GLY A N 1
ATOM 740 C CA . GLY A 1 94 ? -9.397 9.279 15.662 1.00 84.06 94 GLY A CA 1
ATOM 741 C C . GLY A 1 94 ? -10.467 9.557 14.601 1.00 84.06 94 GLY A C 1
ATOM 742 O O . GLY A 1 94 ? -11.346 8.741 14.351 1.00 84.06 94 GLY A O 1
ATOM 743 N N . THR A 1 95 ? -10.437 10.756 14.021 1.00 85.19 95 THR A N 1
ATOM 744 C CA . THR A 1 95 ? -11.325 11.177 12.915 1.00 85.19 95 THR A CA 1
ATOM 745 C C . THR A 1 95 ? -10.597 11.234 11.574 1.00 85.19 95 THR A C 1
ATOM 747 O O . THR A 1 95 ? -11.229 11.294 10.518 1.00 85.19 95 THR A O 1
ATOM 750 N N . THR A 1 96 ? -9.268 11.197 11.607 1.00 85.38 96 THR A N 1
ATOM 751 C CA . THR A 1 96 ? -8.380 11.228 10.451 1.00 85.38 96 THR A CA 1
ATOM 752 C C . THR A 1 96 ? -7.224 10.269 10.674 1.00 85.38 96 THR A C 1
ATOM 754 O O . THR A 1 96 ? -6.726 10.145 11.793 1.00 85.38 96 THR A O 1
ATOM 757 N N . LEU A 1 97 ? -6.784 9.620 9.602 1.00 86.75 97 LEU A N 1
ATOM 758 C CA . LEU A 1 97 ? -5.588 8.794 9.579 1.00 86.75 97 LEU A CA 1
ATOM 759 C C . LEU A 1 97 ? -4.628 9.355 8.535 1.00 86.75 97 LEU A C 1
ATOM 761 O O . LEU A 1 97 ? 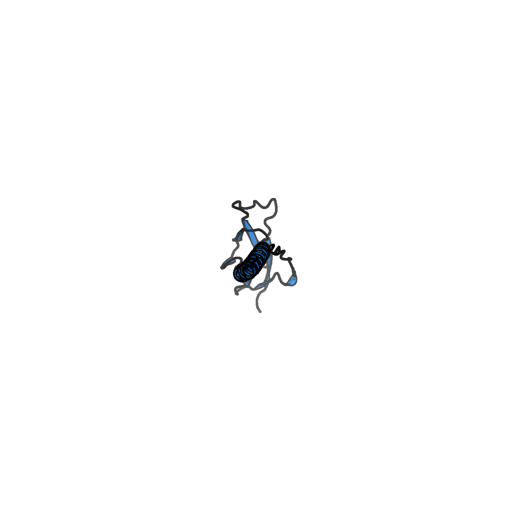-4.998 9.504 7.370 1.00 86.75 97 LEU A O 1
ATOM 765 N N . GLU A 1 98 ? -3.407 9.647 8.967 1.00 87.06 98 GLU A N 1
ATOM 766 C CA . GLU A 1 98 ? -2.308 10.042 8.092 1.00 87.06 98 GLU A CA 1
ATOM 767 C C . GLU A 1 98 ? -1.453 8.816 7.785 1.00 87.06 98 GLU A C 1
ATOM 769 O O . GLU A 1 98 ? -0.989 8.126 8.696 1.00 87.06 98 GLU A O 1
ATOM 774 N N . ILE A 1 99 ? -1.270 8.528 6.498 1.00 86.62 99 ILE A N 1
ATOM 775 C CA . ILE A 1 99 ? -0.514 7.363 6.038 1.00 86.62 99 ILE A CA 1
ATOM 776 C C . ILE A 1 99 ? 0.765 7.851 5.359 1.00 86.62 99 ILE A C 1
ATOM 778 O O . ILE A 1 99 ? 0.710 8.235 4.186 1.00 86.62 99 ILE A O 1
ATOM 782 N N . PRO A 1 100 ? 1.904 7.863 6.071 1.00 87.56 100 PRO A N 1
ATOM 783 C CA . PRO A 1 100 ? 3.196 8.151 5.467 1.00 87.56 100 PRO A CA 1
ATOM 784 C C . PRO A 1 100 ? 3.644 7.001 4.557 1.00 87.56 100 PRO A C 1
ATOM 786 O O . PRO A 1 100 ? 3.517 5.816 4.892 1.00 87.56 100 PRO A O 1
ATOM 789 N N . PHE A 1 101 ? 4.219 7.355 3.411 1.00 87.19 101 PHE A N 1
ATOM 790 C CA . PHE A 1 101 ? 4.806 6.401 2.476 1.00 87.19 101 PHE A CA 1
ATOM 791 C C . PHE A 1 101 ? 6.181 6.862 1.983 1.00 87.19 101 PHE A C 1
ATOM 793 O O . PHE A 1 101 ? 6.504 8.046 1.985 1.00 87.19 101 PHE A O 1
ATOM 800 N N . GLN A 1 102 ? 7.009 5.900 1.582 1.00 85.75 102 GLN A N 1
ATOM 801 C CA . GLN A 1 102 ? 8.359 6.108 1.065 1.00 85.75 102 GLN A CA 1
ATOM 802 C C . GLN A 1 102 ? 8.565 5.240 -0.176 1.00 85.75 102 GLN A C 1
ATOM 804 O O . GLN A 1 102 ? 8.215 4.057 -0.179 1.00 85.75 102 GLN A O 1
ATOM 809 N N . GLY A 1 103 ? 9.131 5.834 -1.226 1.00 84.25 103 GLY A N 1
ATOM 810 C CA . GLY A 1 103 ? 9.543 5.138 -2.442 1.00 84.25 103 GLY A CA 1
ATOM 811 C C . GLY A 1 103 ? 11.058 4.943 -2.480 1.00 84.25 103 GLY A C 1
ATOM 812 O O . GLY A 1 103 ? 11.813 5.864 -2.175 1.00 84.25 103 GLY A O 1
ATOM 813 N N . LEU A 1 104 ? 11.499 3.752 -2.874 1.00 81.88 104 LEU A N 1
ATOM 814 C CA . LEU A 1 104 ? 12.893 3.463 -3.212 1.00 81.88 104 LEU A CA 1
ATOM 815 C C . LEU A 1 104 ? 13.101 3.699 -4.712 1.00 81.88 104 LEU A C 1
ATOM 817 O O . LEU A 1 104 ? 12.286 3.223 -5.513 1.00 81.88 104 LEU A O 1
ATOM 821 N N . LEU A 1 105 ? 14.183 4.387 -5.077 1.00 81.88 105 LEU A N 1
ATOM 822 C CA . LEU A 1 105 ? 14.632 4.551 -6.460 1.00 81.88 105 LEU A CA 1
ATOM 823 C C . LEU A 1 105 ? 16.067 4.027 -6.570 1.00 81.88 105 LEU A C 1
ATOM 825 O O . LEU A 1 105 ? 16.949 4.513 -5.868 1.00 81.88 105 LEU A O 1
ATOM 829 N N . GLU A 1 106 ? 16.296 3.031 -7.426 1.00 65.81 106 GLU A N 1
ATOM 830 C CA . GLU A 1 106 ? 17.625 2.665 -7.937 1.00 65.81 106 GLU A CA 1
ATOM 831 C C . GLU A 1 106 ? 18.710 2.437 -6.857 1.00 65.81 106 GLU A C 1
ATOM 833 O O . GLU A 1 106 ? 19.892 2.658 -7.095 1.00 65.81 106 GLU A O 1
ATOM 838 N N . THR A 1 107 ? 18.300 1.907 -5.691 1.00 63.69 107 THR A N 1
ATOM 839 C CA . THR A 1 107 ? 19.089 1.542 -4.483 1.00 63.69 107 THR A CA 1
ATOM 840 C C . THR A 1 107 ? 19.312 2.614 -3.408 1.00 63.69 107 THR A C 1
ATOM 842 O O . THR A 1 107 ? 19.871 2.288 -2.358 1.00 63.69 107 THR A O 1
ATOM 845 N N . GLU A 1 108 ? 18.774 3.825 -3.565 1.00 61.34 108 GLU A N 1
ATOM 846 C CA . GLU A 1 108 ? 18.786 4.856 -2.518 1.00 61.34 108 GLU A CA 1
ATOM 847 C C . GLU A 1 108 ? 17.354 5.177 -2.059 1.00 61.34 108 GLU A C 1
ATOM 849 O O . GLU A 1 108 ? 16.450 5.419 -2.867 1.00 61.34 108 GLU A O 1
ATOM 854 N N . TRP A 1 109 ? 17.110 5.138 -0.741 1.00 60.25 109 TRP A N 1
ATOM 855 C CA . TRP A 1 109 ? 15.864 5.671 -0.185 1.00 60.25 109 TRP A CA 1
ATOM 856 C C . TRP A 1 109 ? 15.901 7.164 -0.420 1.00 60.25 109 TRP A C 1
ATOM 858 O O . TRP A 1 109 ? 16.733 7.832 0.186 1.00 60.25 109 TRP A O 1
ATOM 868 N N . LEU A 1 110 ? 15.036 7.684 -1.288 1.00 56.09 110 LEU A N 1
ATOM 869 C CA . LEU A 1 110 ? 14.970 9.119 -1.515 1.00 56.09 110 LEU A CA 1
ATOM 870 C C . LEU A 1 110 ? 14.723 9.801 -0.158 1.00 56.09 110 LEU A C 1
ATOM 872 O O . LEU A 1 110 ? 13.646 9.600 0.417 1.00 56.09 110 LEU A O 1
ATOM 876 N N . PRO A 1 111 ? 15.665 10.611 0.376 1.00 43.78 111 PRO A N 1
ATOM 877 C CA . PRO A 1 111 ? 15.297 11.558 1.402 1.00 43.78 111 PRO A CA 1
ATOM 878 C C . PRO A 1 111 ? 14.440 12.583 0.671 1.00 43.78 111 PRO A C 1
ATOM 880 O O . PRO A 1 111 ? 14.949 13.461 -0.027 1.00 43.78 111 PRO A O 1
ATOM 883 N N . THR A 1 112 ? 13.122 12.425 0.746 1.00 44.81 112 THR A N 1
ATOM 884 C CA . THR A 1 112 ? 12.184 13.431 0.259 1.00 44.81 112 THR A CA 1
ATOM 885 C C . THR A 1 112 ? 12.517 14.721 0.994 1.00 44.81 112 THR A C 1
ATOM 887 O O . THR A 1 112 ? 12.197 14.863 2.176 1.00 44.81 112 THR A O 1
ATOM 890 N N . LYS A 1 113 ? 13.243 15.624 0.319 1.00 38.84 113 LYS A N 1
ATOM 891 C CA . LYS A 1 113 ? 13.436 17.011 0.741 1.00 38.84 113 LYS A CA 1
ATOM 892 C C . LYS A 1 113 ? 12.071 17.520 1.184 1.00 38.84 113 LYS A C 1
ATOM 894 O O . LYS A 1 113 ? 11.185 17.643 0.351 1.00 38.84 113 LYS A O 1
ATOM 899 N N . GLU A 1 114 ? 11.931 17.756 2.485 1.00 40.16 114 GLU A N 1
ATOM 900 C CA . GLU A 1 114 ? 10.902 18.623 3.051 1.00 40.16 114 GLU A CA 1
ATOM 901 C C . GLU A 1 114 ? 9.483 18.360 2.513 1.00 40.16 114 GLU A C 1
ATOM 903 O O . GLU A 1 114 ? 8.851 19.257 1.982 1.00 40.16 114 GLU A O 1
ATOM 908 N N . ASN A 1 115 ? 9.020 17.107 2.576 1.00 38.78 115 ASN A N 1
ATOM 909 C CA . ASN A 1 115 ? 7.605 16.709 2.619 1.00 38.78 115 ASN A CA 1
ATOM 910 C C . ASN A 1 115 ? 7.553 15.179 2.631 1.00 38.78 115 ASN A C 1
ATOM 912 O O . ASN A 1 115 ? 7.707 14.527 1.602 1.00 38.78 115 ASN A O 1
ATOM 916 N N . SER A 1 116 ? 7.344 14.590 3.807 1.00 47.81 116 SER A N 1
ATOM 917 C CA . SER A 1 116 ? 6.787 13.241 3.860 1.00 47.81 116 SER A CA 1
ATOM 918 C C . SER A 1 116 ? 5.363 13.361 3.331 1.00 47.81 116 SER A C 1
ATOM 920 O O . SER A 1 116 ? 4.485 13.876 4.018 1.00 47.81 116 SER A O 1
ATOM 922 N N . GLU A 1 117 ? 5.145 12.989 2.073 1.00 63.94 117 GLU A N 1
ATOM 923 C CA . GLU A 1 117 ? 3.793 12.977 1.534 1.00 63.94 117 GLU A CA 1
ATOM 924 C C . GLU A 1 117 ? 2.975 11.961 2.342 1.00 63.94 117 GLU A C 1
ATOM 926 O O . GLU A 1 117 ? 3.337 10.788 2.473 1.00 63.94 117 GLU A O 1
ATOM 931 N N . SER A 1 118 ? 1.905 12.445 2.969 1.00 58.09 118 SER A N 1
ATOM 932 C CA . SER A 1 118 ? 0.987 11.637 3.757 1.00 58.09 118 SER A CA 1
ATOM 933 C C . SER A 1 118 ? -0.385 11.660 3.100 1.00 58.09 118 SER A C 1
ATOM 935 O O . SER A 1 118 ? -0.909 12.703 2.702 1.00 58.09 118 SER A O 1
ATOM 937 N N . LEU A 1 119 ? -0.989 10.482 2.960 1.00 67.19 119 LEU A N 1
ATOM 938 C CA . LEU A 1 119 ? -2.388 10.398 2.555 1.00 67.19 119 LEU A CA 1
ATOM 939 C C . LEU A 1 119 ? -3.255 10.635 3.788 1.00 67.19 119 LEU A C 1
ATOM 941 O O . LEU A 1 119 ? -3.219 9.844 4.730 1.00 67.19 119 LEU A O 1
ATOM 945 N N . ILE A 1 120 ? -4.032 11.719 3.771 1.00 74.25 120 ILE A N 1
ATOM 946 C CA . ILE A 1 120 ? -4.984 12.048 4.836 1.00 74.25 120 ILE A CA 1
ATOM 947 C C . ILE A 1 120 ? -6.344 11.452 4.479 1.00 74.25 120 ILE A C 1
ATOM 949 O O . ILE A 1 120 ? -7.038 11.939 3.579 1.00 74.25 120 ILE A O 1
ATOM 953 N N . LEU A 1 121 ? -6.742 10.411 5.206 1.00 76.62 121 LEU A N 1
ATOM 954 C CA . LEU A 1 121 ? -8.028 9.742 5.033 1.00 76.62 121 LEU A CA 1
ATOM 955 C C . LEU A 1 121 ? -8.952 10.029 6.219 1.00 76.62 121 LEU A C 1
ATOM 957 O O . LEU A 1 121 ? -8.526 10.003 7.372 1.00 76.62 121 LEU A O 1
ATOM 961 N N . LYS A 1 122 ? -10.228 10.315 5.943 1.00 77.44 122 LYS A N 1
ATOM 962 C CA . LYS A 1 122 ? -11.239 10.592 6.975 1.00 77.44 122 LYS A CA 1
ATOM 963 C C . LYS A 1 122 ? -11.871 9.297 7.464 1.00 77.44 122 LYS A C 1
ATOM 965 O O . LYS A 1 122 ? -12.366 8.519 6.656 1.00 77.44 122 LYS A O 1
ATOM 970 N N . ASP A 1 123 ? -11.910 9.099 8.773 1.00 72.88 123 ASP A N 1
ATOM 971 C CA . ASP A 1 123 ? -12.599 7.958 9.370 1.00 72.88 123 ASP A CA 1
ATOM 972 C C . ASP A 1 123 ? -14.121 8.194 9.393 1.00 72.88 123 ASP A C 1
ATOM 974 O O . ASP A 1 123 ? -14.606 9.270 9.763 1.00 72.88 123 ASP A O 1
ATOM 978 N N . ARG A 1 124 ? -14.885 7.181 8.985 1.00 73.06 124 ARG A N 1
ATOM 979 C CA . ARG A 1 124 ? -16.347 7.119 9.023 1.00 73.06 124 ARG A CA 1
ATOM 980 C C . ARG A 1 124 ? -16.759 5.850 9.763 1.00 73.06 124 ARG A C 1
ATOM 982 O O . ARG A 1 124 ? -16.357 4.746 9.405 1.00 73.06 124 ARG A O 1
ATOM 989 N N . MET A 1 125 ? -17.640 5.987 10.750 1.00 64.75 125 MET A N 1
ATOM 990 C CA . MET A 1 125 ? -18.316 4.820 11.319 1.00 64.75 125 MET A CA 1
ATOM 991 C C . MET A 1 125 ? -19.324 4.258 10.313 1.00 64.75 125 MET A C 1
ATOM 993 O O . MET A 1 125 ? -20.054 5.025 9.681 1.00 64.75 125 MET A O 1
ATOM 997 N N . GLN A 1 126 ? -19.369 2.931 10.177 1.00 63.06 126 GLN A N 1
ATOM 998 C CA . GLN A 1 126 ? -20.515 2.266 9.561 1.00 63.06 126 GLN A CA 1
ATOM 999 C C . GLN A 1 126 ? -21.672 2.307 10.566 1.00 63.06 126 GLN A C 1
ATOM 1001 O O . GLN A 1 126 ? -21.495 1.897 11.713 1.00 63.06 126 GLN A O 1
ATOM 1006 N N . VAL A 1 127 ? -22.800 2.883 10.147 1.00 49.56 127 VAL A N 1
ATOM 1007 C CA . VAL A 1 127 ? -24.078 2.880 10.879 1.00 49.56 127 VAL A CA 1
ATOM 1008 C C . VAL A 1 127 ? -24.918 1.730 10.357 1.00 49.56 127 VAL A C 1
ATOM 1010 O O . VAL A 1 127 ? -24.963 1.593 9.113 1.00 49.56 127 VAL A O 1
#